Protein AF-A0A1C6VVX4-F1 (afdb_monomer_lite)

Structure (mmCIF, N/CA/C/O backbone):
data_AF-A0A1C6VVX4-F1
#
_entry.id   AF-A0A1C6VVX4-F1
#
loop_
_atom_site.group_PDB
_atom_site.id
_atom_site.type_symbol
_atom_site.label_atom_id
_atom_site.label_alt_id
_atom_site.label_comp_id
_atom_site.label_asym_id
_atom_site.label_entity_id
_atom_site.label_seq_id
_atom_site.pdbx_PDB_ins_code
_atom_site.Cartn_x
_atom_site.Cartn_y
_atom_site.Cartn_z
_atom_site.occupancy
_atom_site.B_iso_or_equiv
_atom_site.auth_seq_id
_atom_site.auth_comp_id
_atom_site.auth_asym_id
_atom_site.auth_atom_id
_atom_site.pdbx_PDB_model_num
ATOM 1 N N . MET A 1 1 ? -5.957 1.197 -21.281 1.00 49.66 1 MET A N 1
ATOM 2 C CA . MET A 1 1 ? -5.744 1.387 -19.829 1.00 49.66 1 MET A CA 1
ATOM 3 C C . MET A 1 1 ? -4.245 1.409 -19.579 1.00 49.66 1 MET A C 1
ATOM 5 O O . MET A 1 1 ? -3.591 0.418 -19.883 1.00 49.66 1 MET A O 1
ATOM 9 N N . VAL A 1 2 ? -3.691 2.532 -19.120 1.00 59.75 2 VAL A N 1
ATOM 10 C CA . VAL A 1 2 ? -2.269 2.624 -18.748 1.00 59.75 2 VAL A CA 1
ATOM 11 C C . VAL A 1 2 ? -2.098 1.859 -17.436 1.00 59.75 2 VAL A C 1
ATOM 13 O O . VAL A 1 2 ? -2.818 2.132 -16.478 1.00 59.75 2 VAL A O 1
ATOM 16 N N . ARG A 1 3 ? -1.225 0.845 -17.401 1.00 67.88 3 ARG A N 1
ATOM 17 C CA . ARG A 1 3 ? -0.932 0.130 -16.151 1.00 67.88 3 ARG A CA 1
ATOM 18 C C . ARG A 1 3 ? -0.163 1.075 -15.220 1.00 67.88 3 ARG A C 1
ATOM 20 O O . ARG A 1 3 ? 0.744 1.749 -15.711 1.00 67.88 3 ARG A O 1
ATOM 27 N N . PRO A 1 4 ? -0.490 1.130 -13.917 1.00 79.12 4 PRO A N 1
ATOM 28 C CA . PRO A 1 4 ? 0.298 1.915 -12.980 1.00 79.12 4 PRO A CA 1
ATOM 29 C C . PRO A 1 4 ? 1.754 1.424 -12.993 1.00 79.12 4 PRO A C 1
ATOM 31 O O . PRO A 1 4 ? 1.987 0.219 -13.150 1.00 79.12 4 PRO A O 1
ATOM 34 N N . PRO A 1 5 ? 2.734 2.326 -12.832 1.00 86.31 5 PRO A N 1
ATOM 35 C CA . PRO A 1 5 ? 4.126 1.931 -12.715 1.00 86.31 5 PRO A CA 1
ATOM 36 C C . PRO A 1 5 ? 4.354 0.897 -11.608 1.00 86.31 5 PRO A C 1
ATOM 38 O O . PRO A 1 5 ? 3.732 0.963 -10.544 1.00 86.31 5 PRO A O 1
ATOM 41 N N . TYR A 1 6 ? 5.279 -0.041 -11.829 1.00 87.19 6 TYR A N 1
ATOM 42 C CA . TYR A 1 6 ? 5.515 -1.161 -10.908 1.00 87.19 6 TYR A CA 1
ATOM 43 C C . TYR A 1 6 ? 5.864 -0.702 -9.478 1.00 87.19 6 TYR A C 1
ATOM 45 O O . TYR A 1 6 ? 5.502 -1.366 -8.502 1.00 87.19 6 TYR A O 1
ATOM 53 N N . TRP A 1 7 ? 6.528 0.453 -9.338 1.00 92.12 7 TRP A N 1
ATOM 54 C CA . TRP A 1 7 ? 6.960 0.991 -8.046 1.00 92.12 7 TRP A CA 1
ATOM 55 C C . TRP A 1 7 ? 5.798 1.393 -7.138 1.00 92.12 7 TRP A C 1
ATOM 57 O O . TRP A 1 7 ? 5.957 1.385 -5.918 1.00 92.12 7 TRP A O 1
ATOM 67 N N . ILE A 1 8 ? 4.622 1.693 -7.699 1.00 93.00 8 ILE A N 1
ATOM 68 C CA . ILE A 1 8 ? 3.411 1.954 -6.913 1.00 93.00 8 ILE A CA 1
ATOM 69 C C . ILE A 1 8 ? 3.044 0.696 -6.122 1.00 93.00 8 ILE A C 1
ATOM 71 O O . ILE A 1 8 ? 2.932 0.741 -4.896 1.00 93.00 8 ILE A O 1
ATOM 75 N N . GLY A 1 9 ? 2.939 -0.447 -6.808 1.00 93.06 9 GLY A N 1
ATOM 76 C CA . GLY A 1 9 ? 2.626 -1.726 -6.171 1.00 93.06 9 GLY A CA 1
ATOM 77 C C . GLY A 1 9 ? 3.691 -2.141 -5.155 1.00 93.06 9 GLY A C 1
ATOM 78 O O . GLY A 1 9 ? 3.368 -2.482 -4.019 1.00 93.06 9 GLY A O 1
ATOM 79 N N . GLN A 1 10 ? 4.971 -2.020 -5.521 1.00 93.12 10 GLN A N 1
ATOM 80 C CA . GLN A 1 10 ? 6.094 -2.307 -4.622 1.00 93.12 10 GLN A CA 1
ATOM 81 C C . GLN A 1 10 ? 6.024 -1.491 -3.320 1.00 93.12 10 GLN A C 1
ATOM 83 O O . GLN A 1 10 ? 6.242 -2.028 -2.231 1.00 93.12 10 GLN A O 1
ATOM 88 N N . ARG A 1 11 ? 5.735 -0.188 -3.409 1.00 94.56 11 ARG A N 1
ATOM 89 C CA . ARG A 1 11 ? 5.664 0.699 -2.241 1.00 94.56 11 ARG A CA 1
ATOM 90 C C . ARG A 1 11 ? 4.478 0.388 -1.344 1.00 94.56 11 ARG A C 1
ATOM 92 O O . ARG A 1 11 ? 4.658 0.381 -0.129 1.00 94.56 11 ARG A O 1
ATOM 99 N N . LEU A 1 12 ? 3.312 0.092 -1.917 1.00 95.56 12 LEU A N 1
ATOM 100 C CA . LEU A 1 12 ? 2.144 -0.340 -1.145 1.00 95.56 12 LEU A CA 1
ATOM 101 C C . LEU A 1 12 ? 2.440 -1.643 -0.396 1.00 95.56 12 LEU A C 1
ATOM 103 O O . LEU A 1 12 ? 2.254 -1.710 0.815 1.00 95.56 12 LEU A O 1
ATOM 107 N N . LEU A 1 13 ? 3.010 -2.644 -1.067 1.00 95.25 13 LEU A N 1
ATOM 108 C CA . LEU A 1 13 ? 3.405 -3.891 -0.407 1.00 95.25 13 LEU A CA 1
ATOM 109 C C . LEU A 1 13 ? 4.441 -3.652 0.700 1.00 95.25 13 LEU A C 1
ATOM 111 O O . LEU A 1 13 ? 4.301 -4.169 1.803 1.00 95.25 13 LEU A O 1
ATOM 115 N N . THR A 1 14 ? 5.446 -2.810 0.448 1.00 94.88 14 THR A N 1
ATOM 116 C CA . THR A 1 14 ? 6.466 -2.455 1.452 1.00 94.88 14 THR A CA 1
ATOM 117 C C . THR A 1 14 ? 5.845 -1.791 2.683 1.00 94.88 14 THR A C 1
ATOM 119 O O . THR A 1 14 ? 6.258 -2.049 3.813 1.00 94.88 14 THR A O 1
ATOM 122 N N . LEU A 1 15 ? 4.859 -0.922 2.470 1.00 93.62 15 LEU A N 1
ATOM 123 C CA . LEU A 1 15 ? 4.113 -0.247 3.524 1.00 93.62 15 LEU A CA 1
ATOM 124 C C . LEU A 1 15 ? 3.300 -1.242 4.363 1.00 93.62 15 LEU A C 1
ATOM 126 O O . LEU A 1 15 ? 3.389 -1.202 5.589 1.00 93.62 15 LEU A O 1
ATOM 130 N N . ALA A 1 16 ? 2.576 -2.154 3.712 1.00 94.81 16 ALA A N 1
ATOM 131 C CA . ALA A 1 16 ? 1.807 -3.195 4.386 1.00 94.81 16 ALA A CA 1
ATOM 132 C C . ALA A 1 16 ? 2.709 -4.132 5.200 1.00 94.81 16 ALA A C 1
ATOM 134 O O . ALA A 1 16 ? 2.421 -4.394 6.359 1.00 94.81 16 ALA A O 1
ATOM 135 N N . VAL A 1 17 ? 3.844 -4.573 4.648 1.00 96.06 17 VAL A N 1
ATOM 136 C CA . VAL A 1 17 ? 4.791 -5.459 5.351 1.00 96.06 17 VAL A CA 1
ATOM 137 C C . VAL A 1 17 ? 5.358 -4.805 6.616 1.00 96.06 17 VAL A C 1
ATOM 139 O O . VAL A 1 17 ? 5.488 -5.464 7.645 1.00 96.06 17 VAL A O 1
ATOM 142 N N . LYS A 1 18 ? 5.660 -3.500 6.583 1.00 96.19 18 LYS A N 1
ATOM 143 C CA . LYS A 1 18 ? 6.180 -2.765 7.754 1.00 96.19 18 LYS A CA 1
ATOM 144 C C . LYS A 1 18 ? 5.194 -2.674 8.919 1.00 96.19 18 LYS A C 1
ATOM 146 O O . LYS A 1 18 ? 5.620 -2.428 10.042 1.00 96.19 18 LYS A O 1
ATOM 151 N N . ARG A 1 19 ? 3.900 -2.819 8.642 1.00 95.31 19 ARG A N 1
ATOM 152 C CA . ARG A 1 19 ? 2.792 -2.717 9.601 1.00 95.31 19 ARG A CA 1
ATOM 153 C C . ARG A 1 19 ? 1.835 -3.895 9.412 1.00 95.31 19 ARG A C 1
ATOM 155 O O . ARG A 1 19 ? 0.615 -3.731 9.340 1.00 95.31 19 ARG A O 1
ATOM 162 N N . TRP A 1 20 ? 2.424 -5.077 9.213 1.00 95.19 20 TRP A N 1
ATOM 163 C CA . TRP A 1 20 ? 1.682 -6.259 8.792 1.00 95.19 20 TRP A CA 1
ATOM 164 C C . TRP A 1 20 ? 0.628 -6.684 9.815 1.00 95.19 20 TRP A C 1
ATOM 166 O O . TRP A 1 20 ? -0.511 -6.875 9.398 1.00 95.19 20 TRP A O 1
ATOM 176 N N . PRO A 1 21 ? 0.928 -6.779 11.128 1.00 96.75 21 PRO A N 1
ATOM 177 C CA . PRO A 1 21 ? -0.080 -7.157 12.115 1.00 96.75 21 PRO A CA 1
ATOM 178 C C . PRO A 1 21 ? -1.277 -6.199 12.150 1.00 96.75 21 PRO A C 1
ATOM 180 O O . PRO A 1 21 ? -2.413 -6.649 12.280 1.00 96.75 21 PRO A O 1
ATOM 183 N N . GLU A 1 22 ? -1.050 -4.890 11.999 1.00 95.94 22 GLU A N 1
ATOM 184 C CA . GLU A 1 22 ? -2.124 -3.897 11.984 1.00 95.94 22 GLU A CA 1
ATOM 185 C C . GLU A 1 22 ? -2.982 -4.012 10.726 1.00 95.94 22 GLU A C 1
ATOM 187 O O . GLU A 1 22 ? -4.207 -4.064 10.820 1.00 95.94 22 GLU A O 1
ATOM 192 N N . PHE A 1 23 ? -2.346 -4.063 9.554 1.00 96.06 23 PHE A N 1
ATOM 193 C CA . PHE A 1 23 ? -3.043 -4.204 8.278 1.00 96.06 23 PHE A CA 1
ATOM 194 C C . PHE A 1 23 ? -3.847 -5.509 8.219 1.00 96.06 23 PHE A C 1
ATOM 196 O O . PHE A 1 23 ? -5.051 -5.489 7.955 1.00 96.06 23 PHE A O 1
ATOM 203 N N . HIS A 1 24 ? -3.187 -6.633 8.508 1.00 96.50 24 HIS A N 1
ATOM 204 C CA . HIS A 1 24 ? -3.778 -7.969 8.490 1.00 96.50 24 HIS A CA 1
ATOM 205 C C . HIS A 1 24 ? -4.934 -8.077 9.483 1.00 96.50 24 HIS A C 1
ATOM 207 O O . HIS A 1 24 ? -6.042 -8.448 9.095 1.00 96.50 24 HIS A O 1
ATOM 213 N N . GLY A 1 25 ? -4.716 -7.655 10.733 1.00 96.06 25 GLY A N 1
ATOM 214 C CA . GLY A 1 25 ? -5.739 -7.688 11.773 1.00 96.06 25 GLY A CA 1
ATOM 215 C C . GLY A 1 25 ? -6.961 -6.839 11.422 1.00 96.06 25 GLY A C 1
ATOM 216 O O . GLY A 1 25 ? -8.092 -7.305 11.559 1.00 96.06 25 GLY A O 1
ATOM 217 N N . ILE A 1 26 ? -6.762 -5.617 10.913 1.00 95.19 26 ILE A N 1
ATOM 218 C CA . ILE A 1 26 ? -7.869 -4.743 10.495 1.00 95.19 26 ILE A CA 1
ATOM 219 C C . ILE A 1 26 ? -8.661 -5.372 9.347 1.00 95.19 26 ILE A C 1
ATOM 221 O O . ILE A 1 26 ? -9.894 -5.387 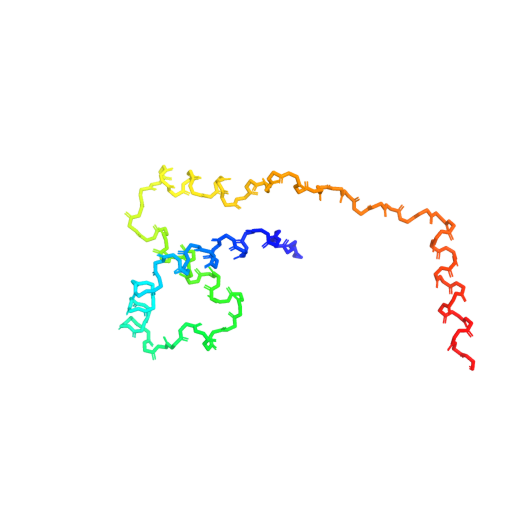9.399 1.00 95.19 26 ILE A O 1
ATOM 225 N N . LEU A 1 27 ? -7.984 -5.909 8.327 1.00 94.81 27 LEU A N 1
ATOM 226 C CA . LEU A 1 27 ? -8.672 -6.505 7.185 1.00 94.81 27 LEU A CA 1
ATOM 227 C C . LEU A 1 27 ? -9.462 -7.752 7.586 1.00 94.81 27 LEU A C 1
ATOM 229 O O . LEU A 1 27 ? -10.630 -7.885 7.203 1.00 94.81 27 LEU A O 1
ATOM 233 N N . LEU A 1 28 ? -8.855 -8.626 8.392 1.00 95.56 28 LEU A N 1
ATOM 234 C CA . LEU A 1 28 ? -9.490 -9.846 8.874 1.00 95.56 28 LEU A CA 1
ATOM 235 C C . LEU A 1 28 ? -10.721 -9.524 9.729 1.00 95.56 28 LEU A C 1
ATOM 237 O O . LEU A 1 28 ? -11.780 -10.105 9.511 1.00 95.56 28 LEU A O 1
ATOM 241 N N . MET A 1 29 ? -10.629 -8.547 10.637 1.00 96.75 29 MET A N 1
ATOM 242 C CA . MET A 1 29 ? -11.771 -8.130 11.461 1.00 96.75 29 MET A CA 1
ATOM 243 C C . MET A 1 29 ? -12.918 -7.533 10.639 1.00 96.75 29 MET A C 1
ATOM 245 O O . MET A 1 29 ? -14.082 -7.753 10.964 1.00 96.75 29 MET A O 1
ATOM 249 N N . ARG A 1 30 ? -12.613 -6.760 9.589 1.00 93.94 30 ARG A N 1
ATOM 250 C CA . ARG A 1 30 ? -13.635 -6.064 8.788 1.00 93.94 30 ARG A CA 1
ATOM 251 C C . ARG A 1 30 ? -14.287 -6.943 7.731 1.00 93.94 30 ARG A C 1
ATOM 253 O O . ARG A 1 30 ? -15.449 -6.731 7.399 1.00 93.94 30 ARG A O 1
ATOM 260 N N . THR A 1 31 ? -13.536 -7.881 7.163 1.00 92.75 31 THR A N 1
ATOM 261 C CA . THR A 1 31 ? -13.967 -8.627 5.969 1.00 92.75 31 THR A CA 1
ATOM 262 C C . THR A 1 31 ? -14.011 -10.136 6.170 1.00 92.75 31 THR A C 1
ATOM 264 O O . THR A 1 31 ? -14.613 -10.830 5.352 1.00 92.75 31 THR A O 1
ATOM 267 N N . GLY A 1 32 ? -13.372 -10.658 7.221 1.00 94.50 32 GLY A N 1
ATOM 268 C CA . GLY A 1 32 ? -13.199 -12.094 7.443 1.00 94.50 32 GLY A CA 1
ATOM 269 C C . GLY A 1 32 ? -12.288 -12.781 6.420 1.00 94.50 32 GLY A C 1
ATOM 270 O O . GLY A 1 32 ? -12.267 -14.007 6.370 1.00 94.50 32 GLY A O 1
ATOM 271 N N . ARG A 1 33 ? -11.571 -12.021 5.581 1.00 93.38 33 ARG A N 1
ATOM 272 C CA . ARG A 1 33 ? -10.711 -12.552 4.516 1.00 93.38 33 ARG A CA 1
ATOM 273 C C . ARG A 1 33 ? -9.238 -12.397 4.861 1.00 93.38 33 ARG A C 1
ATOM 275 O O . ARG A 1 33 ? -8.830 -11.373 5.406 1.00 93.38 33 ARG A O 1
ATOM 282 N N . GLU A 1 34 ? -8.452 -13.393 4.472 1.00 94.69 34 GLU A N 1
ATOM 283 C CA . GLU A 1 34 ? -6.994 -13.355 4.526 1.00 94.69 34 GLU A CA 1
ATOM 284 C C . GLU A 1 34 ? -6.457 -12.448 3.398 1.00 94.69 34 GLU A C 1
ATOM 286 O O . GLU A 1 34 ? -6.762 -12.700 2.228 1.00 94.69 34 GLU A O 1
ATOM 291 N N . PRO A 1 35 ? -5.674 -11.390 3.700 1.00 92.56 35 PRO A N 1
ATOM 292 C CA . PRO A 1 35 ? -5.127 -10.507 2.670 1.00 92.56 35 PRO A CA 1
ATOM 293 C C . PRO A 1 35 ? -4.351 -11.231 1.563 1.00 92.56 35 PRO A C 1
ATOM 295 O O . PRO A 1 35 ? -4.414 -10.816 0.407 1.00 92.56 35 PRO A O 1
ATOM 298 N N . LEU A 1 36 ? -3.626 -12.302 1.898 1.00 93.06 36 LEU A N 1
ATOM 299 C CA . LEU A 1 36 ? -2.796 -13.040 0.940 1.00 93.06 36 LEU A CA 1
ATOM 300 C C . LEU A 1 36 ? -3.597 -13.888 -0.059 1.00 93.06 36 LEU A C 1
ATOM 302 O O . LEU A 1 36 ? -3.052 -14.263 -1.095 1.00 93.06 36 LEU A O 1
ATOM 306 N N . ASP A 1 37 ? -4.884 -14.122 0.201 1.00 96.12 37 ASP A N 1
ATOM 307 C CA . ASP A 1 37 ? -5.782 -14.824 -0.723 1.00 96.12 37 ASP A CA 1
ATOM 308 C C . ASP A 1 37 ? -6.393 -13.881 -1.777 1.00 96.12 37 ASP A C 1
ATOM 310 O O . A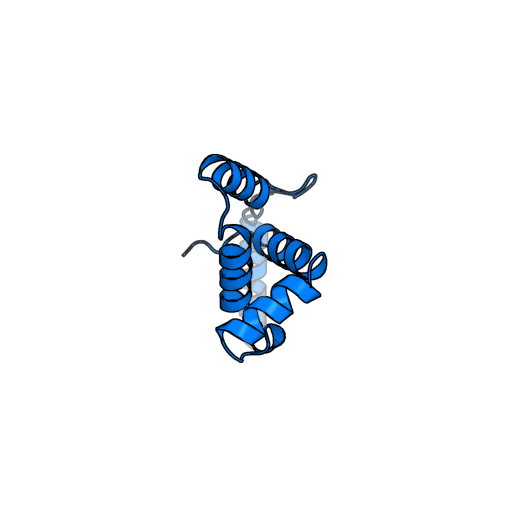SP A 1 37 ? -7.083 -14.319 -2.703 1.00 96.12 37 ASP A O 1
ATOM 314 N N . LEU A 1 38 ? -6.175 -12.567 -1.651 1.00 93.88 38 LEU A N 1
ATOM 315 C CA . LEU A 1 38 ? -6.696 -11.583 -2.593 1.00 93.88 38 LEU A CA 1
ATOM 316 C C . LEU A 1 38 ? -5.860 -11.539 -3.883 1.00 93.88 38 LEU A C 1
ATOM 318 O O . LEU A 1 38 ? -4.628 -11.567 -3.832 1.00 93.88 38 LEU A O 1
ATOM 322 N N . PRO A 1 39 ? -6.496 -11.354 -5.058 1.00 94.75 39 PRO A N 1
ATOM 323 C CA . PRO A 1 39 ? -5.774 -11.013 -6.277 1.00 94.75 39 PRO A CA 1
ATOM 324 C C . PRO A 1 39 ? -4.926 -9.758 -6.068 1.00 94.75 39 PRO A C 1
ATOM 326 O O . PRO A 1 39 ? -5.392 -8.796 -5.455 1.00 94.75 39 PRO A O 1
ATOM 329 N N . LEU A 1 40 ? -3.718 -9.732 -6.640 1.00 91.06 40 LEU A N 1
ATOM 330 C CA . LEU A 1 40 ? -2.776 -8.626 -6.445 1.00 91.06 40 LEU A CA 1
ATOM 331 C C . LEU A 1 40 ? -3.403 -7.232 -6.663 1.00 91.06 40 LEU A C 1
ATOM 333 O O . LEU A 1 40 ? -3.199 -6.386 -5.800 1.00 91.06 40 LEU A O 1
ATOM 337 N N . PRO A 1 41 ? -4.197 -6.962 -7.723 1.00 92.06 41 PRO A N 1
ATOM 338 C CA . PRO A 1 41 ? -4.834 -5.652 -7.881 1.00 92.06 41 PRO A CA 1
ATOM 339 C C . PRO A 1 41 ? -5.728 -5.278 -6.692 1.00 92.06 41 PRO A C 1
ATOM 341 O O . PRO A 1 41 ? -5.594 -4.194 -6.137 1.00 92.06 41 PRO A O 1
ATOM 344 N N . SER A 1 42 ? -6.567 -6.212 -6.237 1.00 94.00 42 SER A N 1
ATOM 345 C CA . SER A 1 42 ? -7.454 -6.002 -5.092 1.00 94.00 42 SER A CA 1
ATOM 346 C C . SER A 1 42 ? -6.681 -5.817 -3.788 1.00 94.00 42 SER A C 1
ATOM 348 O O . SER A 1 42 ? -7.054 -4.977 -2.976 1.00 94.00 42 SER A O 1
ATOM 350 N N . LEU A 1 43 ? -5.592 -6.565 -3.590 1.00 95.12 43 LEU A N 1
ATOM 351 C CA . LEU A 1 43 ? -4.718 -6.390 -2.431 1.00 95.12 43 LEU A CA 1
ATOM 352 C C . LEU A 1 43 ? -4.105 -4.982 -2.408 1.00 95.12 43 LEU A C 1
ATOM 354 O O . LEU A 1 43 ? -4.108 -4.332 -1.365 1.00 95.12 43 LEU A O 1
ATOM 358 N N . LEU A 1 44 ? -3.614 -4.491 -3.549 1.00 95.06 44 LEU A N 1
ATOM 359 C CA . LEU A 1 44 ? -3.049 -3.144 -3.658 1.00 95.06 44 LEU A CA 1
ATOM 360 C C . LEU A 1 44 ? -4.092 -2.059 -3.353 1.00 95.06 44 LEU A C 1
ATOM 362 O O . LEU A 1 44 ? -3.788 -1.130 -2.604 1.00 95.06 44 LEU A O 1
ATOM 366 N N . ASP A 1 45 ? -5.315 -2.206 -3.866 1.00 94.44 45 ASP A N 1
ATOM 367 C CA . ASP A 1 45 ? -6.416 -1.274 -3.596 1.00 94.44 45 ASP A CA 1
ATOM 368 C C . ASP A 1 45 ? -6.785 -1.246 -2.107 1.00 94.44 45 ASP A C 1
ATOM 370 O O . ASP A 1 45 ? -6.985 -0.178 -1.527 1.00 94.44 45 ASP A O 1
ATOM 374 N N . VAL A 1 46 ? -6.819 -2.413 -1.458 1.00 95.56 46 VAL A N 1
ATOM 375 C CA . VAL A 1 46 ? -7.115 -2.529 -0.024 1.00 95.56 46 VAL A CA 1
ATOM 376 C C . VAL A 1 46 ? -6.001 -1.918 0.828 1.00 95.56 46 VAL A C 1
ATOM 378 O O . VAL A 1 46 ? -6.297 -1.201 1.781 1.00 95.56 46 VAL A O 1
ATOM 381 N N . ILE A 1 47 ? -4.728 -2.143 0.486 1.00 95.88 47 ILE A N 1
ATOM 382 C CA . ILE A 1 47 ? -3.596 -1.511 1.184 1.00 95.88 47 ILE A CA 1
ATOM 383 C C . ILE A 1 47 ? -3.667 0.012 1.049 1.00 95.88 47 ILE A C 1
ATOM 385 O O . ILE A 1 47 ? -3.452 0.733 2.024 1.00 95.88 47 ILE A O 1
ATOM 389 N N . TYR A 1 48 ? -3.975 0.504 -0.152 1.00 95.50 48 TYR A N 1
ATOM 390 C CA . TYR A 1 48 ? -4.143 1.930 -0.388 1.00 95.50 48 TYR A CA 1
ATOM 391 C C . TYR A 1 48 ? -5.276 2.500 0.470 1.00 95.50 48 TYR A C 1
ATOM 393 O O . TYR A 1 48 ? -5.056 3.472 1.191 1.00 95.50 48 TYR A O 1
ATOM 401 N N . ALA A 1 49 ? -6.457 1.872 0.427 1.00 95.06 49 ALA A N 1
ATOM 402 C CA . ALA A 1 49 ? -7.628 2.286 1.191 1.00 95.06 49 ALA A CA 1
ATOM 403 C C . ALA A 1 49 ? -7.338 2.314 2.696 1.00 95.06 49 ALA A C 1
ATOM 405 O O . ALA A 1 49 ? -7.634 3.305 3.351 1.00 95.06 49 ALA A O 1
ATOM 406 N N . TRP A 1 50 ? -6.687 1.272 3.218 1.00 94.81 50 TRP A N 1
ATOM 407 C CA . TRP A 1 50 ? -6.277 1.189 4.618 1.00 94.81 50 TRP A CA 1
ATOM 408 C C . TRP A 1 50 ? -5.327 2.319 5.034 1.00 94.81 50 TRP A C 1
ATOM 410 O O . TRP A 1 50 ? -5.422 2.818 6.151 1.00 94.81 50 TRP A O 1
ATOM 420 N N . TRP A 1 51 ? -4.418 2.746 4.154 1.00 92.56 51 TRP A N 1
ATOM 421 C CA . TRP A 1 51 ? -3.474 3.814 4.485 1.00 92.56 51 TRP A CA 1
ATOM 422 C C . TRP A 1 51 ? -4.099 5.210 4.467 1.00 92.56 51 TRP A C 1
ATOM 424 O O . TRP A 1 51 ? -3.747 6.050 5.291 1.00 92.56 51 TRP A O 1
ATOM 434 N N . VAL A 1 52 ? -4.980 5.483 3.502 1.00 94.31 52 VAL A N 1
ATOM 435 C CA . VAL A 1 52 ? -5.632 6.799 3.387 1.00 94.31 52 VAL A CA 1
ATOM 436 C C . VAL A 1 52 ? -6.825 6.941 4.328 1.00 94.31 52 VAL A C 1
ATOM 438 O O . VAL A 1 52 ? -7.313 8.049 4.540 1.00 94.31 52 VAL A O 1
ATOM 441 N N . GLU A 1 53 ? -7.301 5.835 4.894 1.00 90.00 53 GLU A N 1
ATOM 442 C CA . GLU A 1 53 ? -8.381 5.837 5.866 1.00 90.00 53 GLU A CA 1
ATOM 443 C C . GLU A 1 53 ? -7.983 6.623 7.125 1.00 90.00 53 GLU A C 1
ATOM 445 O O . GLU A 1 53 ? -7.058 6.261 7.848 1.00 90.00 53 GLU A O 1
ATOM 450 N N . GLY A 1 54 ? -8.713 7.709 7.394 1.00 81.12 54 GLY A N 1
ATOM 451 C CA . GLY A 1 54 ? -8.491 8.569 8.559 1.00 81.12 54 GLY A CA 1
ATOM 452 C C . GLY A 1 54 ? -7.384 9.615 8.397 1.00 81.12 54 GLY A C 1
ATOM 453 O O . GLY A 1 54 ? -7.182 10.395 9.324 1.00 81.12 54 GLY A O 1
ATOM 454 N N . GLY A 1 55 ? -6.701 9.658 7.248 1.00 88.00 55 GLY A N 1
ATOM 455 C CA . GLY A 1 55 ? -5.775 10.741 6.907 1.00 88.00 55 GLY A CA 1
ATOM 456 C C . GLY A 1 55 ? -6.514 11.986 6.420 1.00 88.00 55 GLY A C 1
ATOM 457 O O . GLY A 1 55 ? -7.566 11.884 5.782 1.00 88.00 55 GLY A O 1
ATOM 458 N N . ASP A 1 56 ? -5.961 13.166 6.696 1.00 92.50 56 ASP A N 1
ATOM 459 C CA . ASP A 1 56 ? -6.507 14.410 6.152 1.00 92.50 56 ASP A CA 1
ATOM 460 C C . ASP A 1 56 ? -6.185 14.579 4.648 1.00 92.50 56 ASP A C 1
ATOM 462 O O . ASP A 1 56 ? -5.336 13.883 4.079 1.00 92.50 56 ASP A O 1
ATOM 466 N N . GLU A 1 57 ? -6.866 15.509 3.968 1.00 92.00 57 GLU A N 1
ATOM 467 C CA . GLU A 1 57 ? -6.671 15.731 2.525 1.00 92.00 57 GLU A CA 1
ATOM 468 C C . GLU A 1 57 ? -5.210 16.052 2.161 1.00 92.00 57 GLU A C 1
ATOM 470 O O . GLU A 1 57 ? -4.710 15.603 1.124 1.00 92.00 57 GLU A O 1
ATOM 475 N N . ASN A 1 58 ? -4.496 16.781 3.024 1.00 93.44 58 ASN A N 1
ATOM 476 C CA . ASN A 1 58 ? -3.105 17.163 2.793 1.00 93.44 58 ASN A CA 1
ATOM 477 C C . ASN A 1 58 ? -2.156 15.970 2.956 1.00 93.44 58 ASN A C 1
ATOM 479 O O . ASN A 1 58 ? -1.205 15.814 2.185 1.00 93.44 58 ASN A O 1
ATOM 483 N N . GLU A 1 59 ? -2.385 15.122 3.951 1.00 92.00 59 GLU A N 1
ATOM 484 C CA . GLU A 1 59 ? -1.631 13.898 4.205 1.00 92.00 59 GLU A CA 1
ATOM 485 C C . GLU A 1 59 ? -1.820 12.893 3.074 1.00 92.00 59 GLU A C 1
ATOM 487 O O . GLU A 1 59 ? -0.835 12.336 2.570 1.00 92.00 59 GLU A O 1
ATOM 492 N N . VAL A 1 60 ? -3.062 12.721 2.613 1.00 93.38 60 VAL A N 1
ATOM 493 C CA . VAL A 1 60 ? -3.393 11.865 1.471 1.00 93.38 60 VAL A CA 1
ATOM 494 C C . VAL A 1 60 ? -2.743 12.395 0.193 1.00 93.38 60 VAL A C 1
ATOM 496 O O . VAL A 1 60 ? -2.143 11.614 -0.550 1.00 93.38 60 VAL A O 1
ATOM 499 N N . ALA A 1 61 ? -2.770 13.709 -0.052 1.00 92.81 61 ALA A N 1
ATOM 500 C CA . ALA A 1 61 ? -2.107 14.316 -1.207 1.00 92.81 61 ALA A CA 1
ATOM 501 C C . ALA A 1 61 ? -0.582 14.101 -1.179 1.00 92.81 61 ALA A C 1
ATOM 503 O O . ALA A 1 61 ? 0.003 13.629 -2.158 1.00 92.81 61 ALA A O 1
ATOM 504 N N . LYS A 1 62 ? 0.068 14.350 -0.034 1.00 93.12 62 LYS A N 1
ATOM 505 C CA . LYS A 1 62 ? 1.509 14.092 0.154 1.00 93.12 62 LYS A CA 1
ATOM 506 C C . LYS A 1 62 ? 1.856 12.614 0.013 1.00 93.12 62 LYS A C 1
ATOM 508 O O . LYS A 1 62 ? 2.958 12.264 -0.414 1.00 93.12 62 LYS A O 1
ATOM 513 N N . PHE A 1 63 ? 0.964 11.722 0.429 1.00 92.19 63 PHE A N 1
ATOM 514 C CA . PHE A 1 63 ? 1.149 10.291 0.241 1.00 92.19 63 PHE A CA 1
ATOM 515 C C . PHE A 1 63 ? 1.074 9.905 -1.238 1.00 92.19 63 PHE A C 1
ATOM 517 O O . PHE A 1 63 ? 1.997 9.253 -1.717 1.00 92.19 63 PHE A O 1
ATOM 524 N N . ARG A 1 64 ? 0.055 10.367 -1.974 1.00 92.25 64 ARG A N 1
ATOM 525 C CA . ARG A 1 64 ? -0.077 10.135 -3.425 1.00 92.25 64 ARG A CA 1
ATOM 526 C C . ARG A 1 64 ? 1.150 10.616 -4.190 1.00 92.25 64 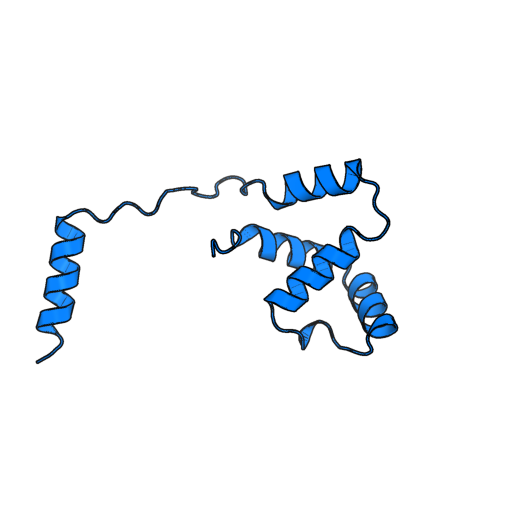ARG A C 1
ATOM 528 O O . ARG A 1 64 ? 1.737 9.841 -4.936 1.00 92.25 64 ARG A O 1
ATOM 535 N N . GLN A 1 65 ? 1.608 11.835 -3.910 1.00 92.44 65 GLN A N 1
ATOM 536 C CA . GLN A 1 65 ? 2.804 12.388 -4.545 1.00 92.44 65 GLN A CA 1
ATOM 537 C C . GLN A 1 65 ? 4.037 11.499 -4.314 1.00 92.44 65 GLN A C 1
ATOM 539 O O . GLN A 1 65 ? 4.784 11.203 -5.245 1.00 92.44 65 GLN A O 1
ATOM 544 N N . ARG A 1 66 ? 4.242 11.027 -3.076 1.00 90.62 66 ARG A N 1
ATOM 545 C CA . ARG A 1 66 ? 5.340 10.103 -2.751 1.00 90.62 66 ARG A CA 1
ATOM 546 C C . ARG A 1 66 ? 5.164 8.731 -3.382 1.00 90.62 66 ARG A C 1
ATOM 548 O O . ARG A 1 66 ? 6.163 8.091 -3.677 1.00 90.62 66 ARG A O 1
ATOM 555 N N . LEU A 1 67 ? 3.930 8.264 -3.543 1.00 91.69 67 LEU A N 1
ATOM 556 C CA . LEU A 1 67 ? 3.622 6.969 -4.136 1.00 91.69 67 LEU A CA 1
ATOM 557 C C . LEU A 1 67 ? 3.921 6.962 -5.639 1.00 91.69 67 LEU A C 1
ATOM 559 O O . LEU A 1 67 ? 4.508 5.998 -6.128 1.00 91.69 67 LEU A O 1
ATOM 563 N N . GLU A 1 68 ? 3.586 8.047 -6.333 1.00 90.88 68 GLU A N 1
ATOM 564 C CA . GLU A 1 68 ? 3.752 8.208 -7.781 1.00 90.88 68 GLU A CA 1
ATOM 565 C C . GLU A 1 68 ? 5.188 8.553 -8.191 1.00 90.88 68 GLU A C 1
ATOM 567 O O . GLU A 1 68 ? 5.624 8.136 -9.263 1.00 90.88 68 GLU A O 1
ATOM 572 N N . ALA A 1 69 ? 5.945 9.250 -7.334 1.00 89.50 69 ALA A N 1
ATOM 573 C CA . ALA A 1 69 ? 7.303 9.696 -7.643 1.00 89.50 69 ALA A CA 1
ATOM 574 C C . ALA A 1 69 ? 8.215 8.530 -8.078 1.00 89.50 69 ALA A C 1
ATOM 576 O O . ALA A 1 69 ? 8.315 7.547 -7.349 1.00 89.50 69 ALA A O 1
ATOM 577 N N . PRO A 1 70 ? 8.932 8.596 -9.203 1.00 85.88 70 PRO A N 1
ATOM 578 C CA . PRO A 1 70 ? 9.823 7.513 -9.617 1.00 85.88 70 PRO A CA 1
ATOM 579 C C . PRO A 1 70 ? 10.908 7.238 -8.552 1.00 85.88 70 PRO A C 1
ATOM 581 O O . PRO A 1 70 ? 11.336 8.163 -7.853 1.00 85.88 70 PRO A O 1
ATOM 584 N N . PRO A 1 71 ? 11.330 5.976 -8.348 1.00 82.88 71 PRO A N 1
ATOM 585 C CA . PRO A 1 71 ? 12.468 5.682 -7.485 1.00 82.88 71 PRO A CA 1
ATOM 586 C C . PRO A 1 71 ? 13.760 6.322 -8.018 1.00 82.88 71 PRO A C 1
ATOM 588 O O . PRO A 1 71 ? 13.905 6.559 -9.215 1.00 82.88 71 PRO A O 1
ATOM 591 N N . VAL A 1 72 ? 14.712 6.596 -7.121 1.00 76.94 72 VAL A N 1
ATOM 592 C CA . VAL A 1 72 ? 16.034 7.118 -7.502 1.00 76.94 72 VAL A CA 1
ATOM 593 C C . VAL A 1 72 ? 16.733 6.082 -8.381 1.00 76.94 72 VAL A C 1
ATOM 595 O O . VAL A 1 72 ? 16.875 4.934 -7.966 1.00 76.94 72 VAL A O 1
ATOM 598 N N . GLY A 1 73 ? 17.139 6.482 -9.587 1.00 67.69 73 GLY A N 1
ATOM 599 C CA . GLY A 1 73 ? 17.747 5.572 -10.560 1.00 67.69 73 GLY A CA 1
ATOM 600 C C . GLY A 1 73 ? 16.750 4.656 -11.272 1.00 67.69 73 GLY A C 1
ATOM 601 O O . GLY A 1 73 ? 17.175 3.710 -11.923 1.00 67.69 73 GLY A O 1
ATOM 602 N N . ALA A 1 74 ? 15.440 4.911 -11.166 1.00 64.25 74 ALA A N 1
ATOM 603 C CA . ALA A 1 74 ? 14.510 4.349 -12.131 1.00 64.25 74 ALA A CA 1
ATOM 604 C C . ALA A 1 74 ? 14.883 4.911 -13.501 1.00 64.25 74 ALA A C 1
ATOM 606 O O . ALA A 1 74 ? 14.674 6.100 -13.754 1.00 64.25 74 ALA A O 1
ATOM 607 N N . GLU A 1 75 ? 15.451 4.068 -14.358 1.00 57.69 75 GLU A N 1
ATOM 608 C CA . GLU A 1 75 ? 15.479 4.311 -15.790 1.00 57.69 75 GLU A CA 1
ATOM 609 C C . GLU A 1 75 ? 14.019 4.486 -16.220 1.00 57.69 75 GLU A C 1
ATOM 611 O O . GLU A 1 75 ? 13.272 3.539 -16.450 1.00 57.69 75 GLU A O 1
ATOM 616 N N . LEU A 1 76 ? 13.588 5.746 -16.284 1.00 58.16 76 LEU A N 1
ATOM 617 C CA . LEU A 1 76 ? 12.398 6.169 -17.016 1.00 58.16 76 LEU A CA 1
ATOM 618 C C . LEU A 1 76 ? 12.661 6.108 -18.521 1.00 58.16 76 LEU A C 1
ATOM 620 O O . LEU A 1 76 ? 11.944 6.766 -19.275 1.00 58.16 76 LEU A O 1
ATOM 624 N N . GLU A 1 77 ? 13.706 5.378 -18.930 1.00 53.59 77 GLU A N 1
ATOM 625 C CA . GLU A 1 77 ? 14.052 5.139 -20.309 1.00 53.59 77 GLU A CA 1
ATOM 626 C C . GLU A 1 77 ? 12.777 4.668 -20.979 1.00 53.59 77 GLU A C 1
ATOM 628 O O . GLU A 1 77 ? 12.207 3.607 -20.688 1.00 53.59 77 GLU A O 1
ATOM 633 N N . GLY A 1 78 ? 12.278 5.564 -21.833 1.00 53.47 78 GLY A N 1
ATOM 634 C CA . GLY A 1 78 ? 11.359 5.181 -22.867 1.00 53.47 78 GLY A CA 1
ATOM 635 C C . GLY A 1 78 ? 11.939 3.917 -23.458 1.00 53.47 78 GLY A C 1
ATOM 636 O O . GLY A 1 78 ? 13.148 3.845 -23.668 1.00 53.47 78 GLY A O 1
ATOM 637 N N . ARG A 1 79 ? 11.084 2.907 -23.640 1.00 50.19 79 ARG A N 1
ATOM 638 C CA . ARG A 1 79 ? 11.418 1.791 -24.519 1.00 50.19 79 ARG A CA 1
ATOM 639 C C . ARG A 1 79 ? 12.167 2.410 -25.687 1.00 50.19 79 ARG A C 1
ATOM 641 O O . ARG A 1 79 ? 11.544 3.224 -26.371 1.00 50.19 79 ARG A O 1
ATOM 648 N N . GLU A 1 80 ? 13.462 2.127 -25.829 1.00 55.91 80 GLU A N 1
ATOM 649 C CA . GLU A 1 80 ? 14.161 2.462 -27.059 1.00 55.91 80 GLU A CA 1
ATOM 650 C C . GLU A 1 80 ? 13.238 1.925 -28.144 1.00 55.91 80 GLU A C 1
ATOM 652 O O . GLU A 1 80 ? 12.907 0.731 -28.155 1.00 55.91 80 GLU A O 1
ATOM 657 N N . GLU A 1 81 ? 12.653 2.840 -28.924 1.00 60.94 81 GLU A N 1
ATOM 658 C CA . GLU A 1 81 ? 11.936 2.441 -30.118 1.00 60.94 81 GLU A CA 1
ATOM 659 C C . GLU A 1 81 ? 12.945 1.596 -30.866 1.00 60.94 81 GLU A C 1
ATOM 661 O O . GLU A 1 81 ? 14.043 2.071 -31.161 1.00 60.94 81 GLU A O 1
ATOM 666 N N . TRP A 1 82 ? 12.617 0.313 -31.031 1.00 68.81 82 TRP A N 1
ATOM 667 C CA . TRP A 1 82 ? 13.493 -0.606 -31.730 1.00 68.81 82 TRP A CA 1
ATOM 668 C C . TRP A 1 82 ? 13.913 0.076 -33.012 1.00 68.81 82 TRP A C 1
ATOM 670 O O . TRP A 1 82 ? 13.060 0.582 -33.749 1.00 68.81 82 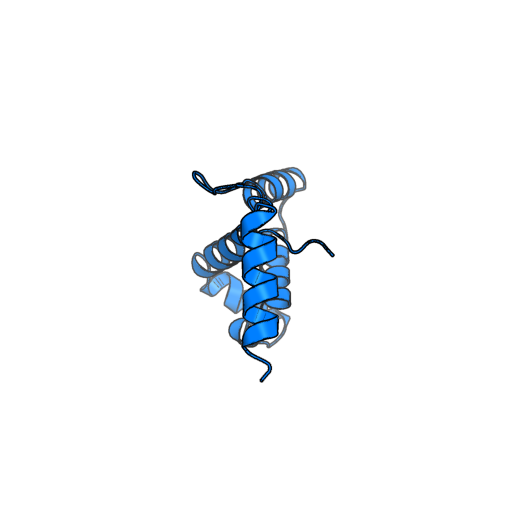TRP A O 1
ATOM 680 N N . SER A 1 83 ? 15.215 0.093 -33.269 1.00 71.06 83 SER A N 1
ATOM 681 C CA . SER A 1 83 ? 15.679 0.571 -34.558 1.00 71.06 83 SER A CA 1
ATOM 682 C C . SER A 1 83 ? 14.953 -0.210 -35.661 1.00 71.06 83 SER A C 1
ATOM 684 O O . SER A 1 83 ? 14.576 -1.378 -35.483 1.00 71.06 83 SER A O 1
ATOM 686 N N . ASP A 1 84 ? 14.738 0.417 -36.817 1.00 74.25 84 ASP A N 1
ATOM 687 C CA . ASP A 1 84 ? 14.104 -0.253 -37.961 1.00 74.25 84 ASP A CA 1
ATOM 688 C C . ASP A 1 84 ? 14.815 -1.580 -38.299 1.00 74.25 84 ASP A C 1
ATOM 690 O O . ASP A 1 84 ? 14.193 -2.550 -38.736 1.00 74.25 84 ASP A O 1
ATOM 694 N N . GLU A 1 85 ? 16.115 -1.653 -38.010 1.00 75.12 85 GLU A N 1
ATOM 695 C CA . GLU A 1 85 ? 16.958 -2.831 -38.172 1.00 75.12 85 GLU A CA 1
ATOM 696 C C . GLU A 1 85 ? 16.647 -3.946 -37.156 1.00 75.12 85 GLU A C 1
ATOM 698 O O . GLU A 1 85 ? 16.473 -5.103 -37.546 1.00 75.12 85 GLU A O 1
ATOM 703 N N . GLU A 1 86 ? 16.492 -3.628 -35.867 1.00 74.38 86 GLU A N 1
ATOM 704 C CA . GLU A 1 86 ? 16.071 -4.596 -34.837 1.00 74.38 86 GLU A CA 1
ATOM 705 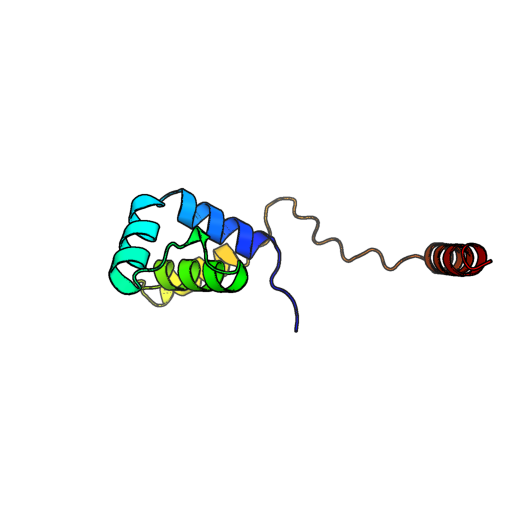C C . GLU A 1 86 ? 14.641 -5.097 -35.063 1.00 74.38 86 GLU A C 1
ATOM 707 O O . GLU A 1 86 ? 14.333 -6.278 -34.849 1.00 74.38 86 GLU A O 1
ATOM 712 N N . THR A 1 87 ? 13.779 -4.215 -35.572 1.00 74.44 87 THR A N 1
ATOM 713 C CA . THR A 1 87 ? 12.418 -4.552 -35.989 1.00 74.44 87 THR A CA 1
ATOM 714 C C . THR A 1 87 ? 12.445 -5.533 -37.161 1.00 74.44 87 THR A C 1
ATOM 716 O O . THR A 1 87 ? 11.834 -6.604 -37.085 1.00 74.44 87 THR A O 1
ATOM 719 N N . ALA A 1 88 ? 13.209 -5.235 -38.215 1.00 77.56 88 ALA A N 1
ATOM 720 C CA . ALA A 1 88 ? 13.340 -6.101 -39.385 1.00 77.56 88 ALA A CA 1
ATOM 721 C C . ALA A 1 88 ? 13.921 -7.481 -39.035 1.00 77.56 88 ALA A C 1
ATOM 723 O O . ALA A 1 88 ? 13.404 -8.506 -39.489 1.00 77.56 88 ALA A O 1
ATOM 724 N N . GLN A 1 89 ? 14.946 -7.536 -38.180 1.00 80.19 89 GLN A N 1
ATOM 725 C CA . GLN A 1 89 ? 15.547 -8.797 -37.738 1.00 80.19 89 GLN A CA 1
ATOM 726 C C . GLN A 1 89 ? 14.579 -9.649 -36.908 1.00 80.19 89 GLN A C 1
ATOM 728 O O . GLN A 1 89 ? 14.552 -10.876 -37.051 1.00 80.19 89 GLN A O 1
ATOM 733 N N . SER A 1 90 ? 13.753 -9.018 -36.072 1.00 77.19 90 SER A N 1
ATOM 734 C CA . SER A 1 90 ? 12.742 -9.715 -35.272 1.00 77.19 90 SER A CA 1
ATOM 735 C C . SER A 1 90 ? 11.632 -10.312 -36.141 1.00 77.19 90 SER A C 1
ATOM 737 O O . SER A 1 90 ? 11.272 -11.478 -35.956 1.00 77.19 90 SER A O 1
ATOM 739 N N . PHE A 1 91 ? 11.147 -9.570 -37.144 1.00 77.56 91 PHE A N 1
ATOM 740 C CA . PHE A 1 91 ? 10.192 -10.099 -38.125 1.00 77.56 91 PHE A CA 1
ATOM 741 C C . PHE A 1 91 ? 10.789 -11.247 -38.948 1.00 77.56 91 PHE A C 1
ATOM 743 O O . PHE A 1 91 ? 10.138 -12.278 -39.124 1.00 77.56 91 PHE A O 1
ATOM 750 N N . ALA A 1 92 ? 12.041 -11.117 -39.397 1.00 81.19 92 ALA A N 1
ATOM 751 C CA . ALA A 1 92 ? 12.720 -12.163 -40.159 1.00 81.19 92 ALA A CA 1
ATOM 752 C C . ALA A 1 92 ? 12.873 -13.468 -39.356 1.00 81.19 92 ALA A C 1
ATOM 754 O O . ALA A 1 92 ? 12.631 -14.547 -39.895 1.00 81.19 92 ALA A O 1
ATOM 755 N N . ARG A 1 93 ? 13.209 -13.382 -38.059 1.00 79.56 93 ARG A N 1
ATOM 756 C CA . ARG A 1 93 ? 13.292 -14.551 -37.161 1.00 79.56 93 ARG A CA 1
ATOM 757 C C . ARG A 1 93 ? 11.937 -15.217 -36.915 1.00 79.56 93 ARG A C 1
ATOM 759 O O . ARG A 1 93 ? 11.865 -16.440 -36.854 1.00 79.56 93 ARG A O 1
ATOM 766 N N . ALA A 1 94 ? 10.865 -14.438 -36.784 1.00 77.44 94 ALA A N 1
ATOM 767 C CA . ALA A 1 94 ? 9.521 -14.987 -36.598 1.00 77.44 94 ALA A CA 1
ATOM 768 C C . ALA A 1 94 ? 9.020 -15.737 -37.849 1.00 77.44 94 A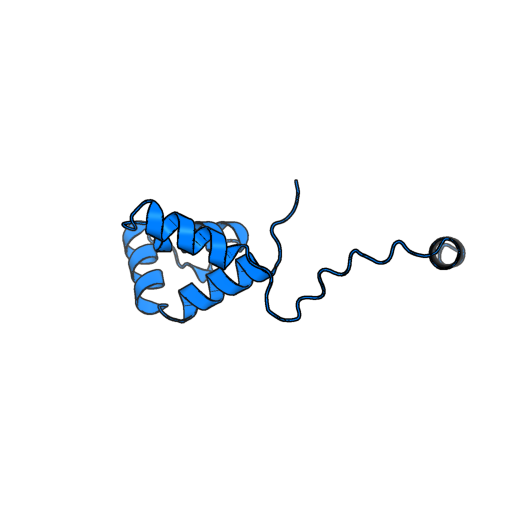LA A C 1
ATOM 770 O O . ALA A 1 94 ? 8.362 -16.773 -37.739 1.00 77.44 94 ALA A O 1
ATOM 771 N N . LEU A 1 95 ? 9.373 -15.242 -39.039 1.00 74.69 95 LEU A N 1
ATOM 772 C CA . LEU A 1 95 ? 9.012 -15.859 -40.316 1.00 74.69 95 LEU A CA 1
ATOM 773 C C . LEU A 1 95 ? 9.869 -17.090 -40.647 1.00 74.69 95 LEU A C 1
ATOM 775 O O . LEU A 1 95 ? 9.359 -18.030 -41.251 1.00 74.69 95 LEU A O 1
ATOM 779 N N . SER A 1 96 ? 11.138 -17.127 -40.228 1.00 73.31 96 SER A N 1
ATOM 780 C CA . SER A 1 96 ? 12.024 -18.277 -40.461 1.00 73.31 96 SER A CA 1
ATOM 781 C C . SER A 1 96 ? 11.814 -19.442 -39.487 1.00 73.31 96 SER A C 1
ATOM 783 O O . SER A 1 96 ? 12.183 -20.567 -39.807 1.00 73.31 96 SER A O 1
ATOM 785 N N . GLY A 1 97 ? 11.202 -19.199 -38.323 1.00 59.97 97 GLY A N 1
ATOM 786 C CA . GLY A 1 97 ? 10.838 -20.235 -37.347 1.00 59.97 97 GLY A CA 1
ATOM 787 C C . GLY A 1 97 ? 9.479 -20.910 -37.582 1.00 59.97 97 GLY A C 1
ATOM 788 O O . GLY A 1 97 ? 9.083 -21.743 -36.773 1.00 59.97 97 GLY A O 1
ATOM 789 N N . SER A 1 98 ? 8.755 -20.544 -38.648 1.00 55.28 98 SER A N 1
ATOM 790 C CA . SER A 1 98 ? 7.429 -21.091 -38.996 1.00 55.28 98 SER A CA 1
ATOM 791 C C . SER A 1 98 ? 7.472 -22.121 -40.142 1.00 55.28 98 SER A C 1
ATOM 793 O O . SER A 1 98 ? 6.492 -22.266 -40.871 1.00 55.28 98 SER A O 1
ATOM 795 N N . SER A 1 99 ? 8.605 -22.808 -40.340 1.00 46.25 99 SER A N 1
ATOM 796 C CA . SER A 1 99 ? 8.770 -23.911 -41.309 1.00 46.25 99 SER A CA 1
ATOM 797 C C . SER A 1 99 ? 9.054 -25.236 -40.620 1.00 46.25 99 SER A C 1
ATOM 799 O O . SER A 1 99 ? 9.830 -25.226 -39.640 1.00 46.25 99 SER A O 1
#

pLDDT: mean 84.8, std 13.72, range [46.25, 96.75]

Secondary structure (DSSP, 8-state):
-PPPPHHHHHHHHHHHHHTHHHHHHHHHHHHS--GGGS-HHHHHHHHHHHHHTT--HHHHHHHHHHHHSPPTT-------PPPHHHHHHHHHHHHHT--

Radius of gyration: 20.31 Å; chains: 1; bounding box: 32×41×53 Å

Sequence (99 aa):
MVRPPYWIGQRLLTLAVKRWPEFHGILLMRTGREPLDLPLPSLLDVIYAWWVEGGDENEVAKFRQRLEAPPVGAELEGREEWSDEETAQSFARALSGSS

Foldseek 3Di:
DDDQDPQLLVVLVVVCVVVVCVLQVVCCVVPVDGLVPDDSVVSSVSSLCVVCVPDDPVRNVVVVCVSRDDPDPPCPPDPPPQDPVNVVVVVVVVVVVPD

Organism: NCBI:txid47855